Protein AF-A0A6G3SPP5-F1 (afdb_monomer)

Sequence (90 aa):
EVSVRLQEAAIRPASVQRPGEARARAALARGAADHRILEQAAEIRSQRLHAPFLDNQVVRAARALPESLRVQPGARAAILRRVLSGAGIH

Secondary structure (DSSP, 8-state):
-HHHHHHHHHHSPPP---HHHHHHHHHHHHHHHHHHHHHHHT--TT-----GGGSHHHHHHHHHS-HHHHSSTTHHHHHHHHHHHHTT--

Structure (mmCIF, N/CA/C/O backbone):
data_AF-A0A6G3SPP5-F1
#
_entry.id   AF-A0A6G3SPP5-F1
#
loop_
_atom_site.group_PDB
_atom_site.id
_atom_site.type_symbol
_atom_site.label_atom_id
_atom_site.label_alt_id
_atom_site.label_comp_id
_atom_site.label_asym_id
_atom_site.label_entity_id
_atom_site.label_seq_id
_atom_site.pdbx_PDB_ins_code
_atom_site.Cartn_x
_atom_site.Cartn_y
_atom_site.Cartn_z
_atom_site.occupancy
_atom_site.B_iso_or_equiv
_atom_site.auth_seq_id
_atom_site.auth_comp_id
_atom_site.auth_asym_id
_atom_site.auth_atom_id
_atom_site.pdbx_PDB_model_num
ATOM 1 N N . GLU A 1 1 ? -18.045 20.479 -9.440 1.00 75.31 1 GLU A N 1
ATOM 2 C CA . GLU A 1 1 ? -18.206 19.450 -8.384 1.00 75.31 1 GLU A CA 1
ATOM 3 C C . GLU A 1 1 ? -16.908 19.170 -7.615 1.00 75.31 1 GLU A C 1
ATOM 5 O O . GLU A 1 1 ? -16.894 19.335 -6.403 1.00 75.31 1 GLU A O 1
ATOM 10 N N . VAL A 1 2 ? -15.802 18.808 -8.284 1.00 78.81 2 VAL A N 1
ATOM 11 C CA . VAL A 1 2 ? -14.515 18.495 -7.616 1.00 78.81 2 VAL A CA 1
ATOM 12 C C . VAL A 1 2 ? -13.907 19.696 -6.877 1.00 78.81 2 VAL A C 1
ATOM 14 O O . VAL A 1 2 ? -13.455 19.539 -5.748 1.00 78.81 2 VAL A O 1
ATOM 17 N N . SER A 1 3 ? -13.940 20.895 -7.466 1.00 77.31 3 SER A N 1
ATOM 18 C CA . SER A 1 3 ? -13.415 22.124 -6.847 1.00 77.31 3 SER A CA 1
ATOM 19 C C . SER A 1 3 ? -14.115 22.478 -5.531 1.00 77.31 3 SER A C 1
ATOM 21 O O . SER A 1 3 ? -13.448 22.781 -4.549 1.00 77.31 3 SER A O 1
ATOM 23 N N . VAL A 1 4 ? -15.444 22.351 -5.481 1.00 84.69 4 VAL A N 1
ATOM 24 C CA . VAL A 1 4 ? -16.250 22.580 -4.268 1.00 84.69 4 VAL A CA 1
ATOM 25 C C . VAL A 1 4 ? -15.885 21.569 -3.178 1.00 84.69 4 VAL A C 1
ATOM 27 O O . VAL A 1 4 ? -15.587 21.964 -2.055 1.00 84.69 4 VAL A O 1
ATOM 30 N N . ARG A 1 5 ? -15.781 20.277 -3.522 1.00 82.75 5 ARG A N 1
ATOM 31 C CA . ARG A 1 5 ? -15.362 19.229 -2.573 1.00 82.75 5 ARG A CA 1
ATOM 32 C C . ARG A 1 5 ? -13.937 19.428 -2.045 1.00 82.75 5 ARG A C 1
ATOM 34 O O . ARG A 1 5 ? -13.664 19.093 -0.895 1.00 82.75 5 ARG A O 1
ATOM 41 N N . LEU A 1 6 ? -13.024 19.949 -2.867 1.00 82.56 6 LEU A N 1
ATOM 42 C CA . LEU A 1 6 ? -11.657 20.273 -2.442 1.00 82.56 6 LEU A CA 1
ATOM 43 C C . LEU A 1 6 ? -11.632 21.470 -1.485 1.00 82.56 6 LEU A C 1
ATOM 45 O O . LEU A 1 6 ? -10.951 21.405 -0.464 1.00 82.56 6 LEU A O 1
ATOM 49 N N . GLN A 1 7 ? -12.408 22.516 -1.779 1.00 84.88 7 GLN A N 1
ATOM 50 C CA . GLN A 1 7 ? -12.551 23.690 -0.915 1.00 84.88 7 GLN A CA 1
ATOM 51 C C . GLN A 1 7 ? -13.119 23.298 0.460 1.00 84.88 7 GLN A C 1
ATOM 53 O O . GLN A 1 7 ? -12.568 23.667 1.492 1.00 84.88 7 G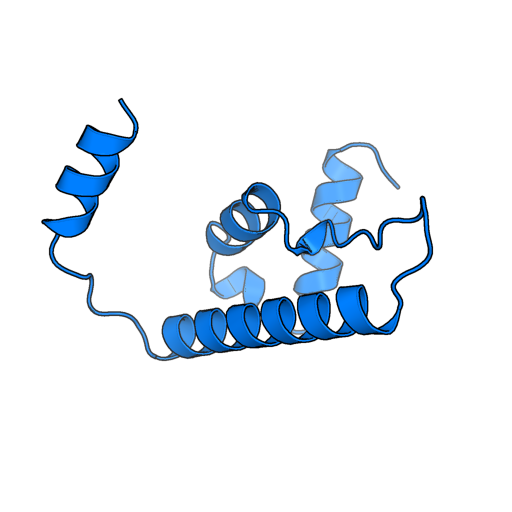LN A O 1
ATOM 58 N N . GLU A 1 8 ? -14.174 22.480 0.484 1.00 85.00 8 GLU A N 1
ATOM 59 C CA . GLU A 1 8 ? -14.785 21.967 1.717 1.00 85.00 8 GLU A CA 1
ATOM 60 C C . GLU A 1 8 ? -13.826 21.085 2.526 1.00 85.00 8 GLU A C 1
ATOM 62 O O . GLU A 1 8 ? -13.786 21.162 3.756 1.00 85.00 8 GLU A O 1
ATOM 67 N N . ALA A 1 9 ? -13.031 20.247 1.853 1.00 80.06 9 ALA A N 1
ATOM 68 C CA . ALA A 1 9 ? -12.032 19.412 2.511 1.00 80.06 9 ALA A CA 1
ATOM 69 C C . ALA A 1 9 ? -10.900 20.242 3.137 1.00 80.06 9 ALA A C 1
ATOM 71 O O . ALA A 1 9 ? -10.421 19.880 4.209 1.00 80.06 9 ALA A O 1
ATOM 72 N N . ALA A 1 10 ? -10.500 21.348 2.501 1.00 80.00 10 ALA A N 1
ATOM 73 C CA . ALA A 1 10 ? -9.452 22.237 3.001 1.00 80.00 10 ALA A CA 1
ATOM 74 C C . ALA A 1 10 ? -9.855 22.991 4.282 1.00 80.00 10 ALA A C 1
ATOM 76 O O . ALA A 1 10 ? -8.990 23.344 5.077 1.00 80.00 10 ALA A O 1
ATOM 77 N N . ILE A 1 11 ? -11.158 23.213 4.495 1.00 87.00 11 ILE A N 1
ATOM 78 C CA . ILE A 1 11 ? -11.695 23.946 5.655 1.00 87.00 11 ILE A CA 1
ATOM 79 C C . ILE A 1 11 ? -11.953 23.008 6.852 1.00 87.00 11 ILE A C 1
ATOM 81 O O . ILE A 1 11 ? -12.124 23.468 7.983 1.00 87.00 11 ILE A O 1
ATOM 85 N N . ARG A 1 12 ? -11.967 21.679 6.654 1.00 78.12 12 ARG A N 1
ATOM 86 C CA . ARG A 1 12 ? -12.203 20.739 7.760 1.00 78.12 12 ARG A CA 1
ATOM 87 C C . ARG A 1 12 ? -11.049 20.757 8.768 1.00 78.12 12 ARG A C 1
ATOM 89 O O . ARG A 1 12 ? -9.893 20.630 8.361 1.00 78.12 12 ARG A O 1
ATOM 96 N N . PRO A 1 13 ? -11.348 20.795 10.082 1.00 72.38 13 PRO A N 1
ATOM 97 C CA . PRO A 1 13 ? -10.333 20.611 11.108 1.00 72.38 13 PRO A CA 1
ATOM 98 C C . PRO A 1 13 ? -9.605 19.285 10.883 1.00 72.38 13 PRO A C 1
ATOM 100 O O . PRO A 1 13 ? -10.241 18.236 10.725 1.00 72.38 13 PRO A O 1
ATOM 103 N N . ALA A 1 14 ? -8.273 19.319 10.863 1.00 70.44 14 ALA A N 1
ATOM 104 C CA . ALA A 1 14 ? -7.486 18.102 10.754 1.00 70.44 14 ALA A CA 1
ATOM 105 C C . ALA A 1 14 ? -7.725 17.247 12.006 1.00 70.44 14 ALA A C 1
ATOM 107 O O . ALA A 1 14 ? -7.454 17.677 13.127 1.00 70.44 14 ALA A O 1
ATOM 108 N N . SER A 1 15 ? -8.244 16.030 11.827 1.00 70.19 15 SER A N 1
ATOM 109 C CA . SER A 1 15 ? -8.377 15.081 12.931 1.00 70.19 15 SER A CA 1
ATOM 110 C C . SER A 1 15 ? -7.001 14.820 13.540 1.00 70.19 15 SER A C 1
ATOM 112 O O . SER A 1 15 ? -6.060 14.542 12.789 1.00 70.19 15 SER A O 1
ATOM 114 N N . VAL A 1 16 ? -6.888 14.854 14.872 1.00 77.94 16 VAL A N 1
ATOM 115 C CA . VAL A 1 16 ? -5.653 14.477 15.574 1.00 77.94 16 VAL A CA 1
ATOM 116 C C . VAL A 1 16 ? -5.276 13.065 15.148 1.00 77.94 16 VAL A C 1
ATOM 118 O O . VAL A 1 16 ? -5.962 12.090 15.453 1.00 77.94 16 VAL A O 1
ATOM 121 N N . GLN A 1 17 ? -4.202 12.970 14.376 1.00 78.00 17 GLN A N 1
ATOM 122 C CA . GLN A 1 17 ? -3.800 11.714 13.786 1.00 78.00 17 GLN A CA 1
ATOM 123 C C . GLN A 1 17 ? -3.028 10.879 14.799 1.00 78.00 17 GLN A C 1
ATOM 125 O O . GLN A 1 17 ? -2.075 11.349 15.421 1.00 78.00 17 GLN A O 1
ATOM 130 N N . ARG A 1 18 ? -3.383 9.598 14.911 1.00 84.94 18 ARG A N 1
ATOM 131 C CA . ARG A 1 18 ? -2.644 8.669 15.767 1.00 84.94 18 ARG A CA 1
ATOM 132 C C . ARG A 1 18 ? -1.232 8.446 15.203 1.00 84.94 18 ARG A C 1
ATOM 134 O O . ARG A 1 18 ? -1.087 8.267 13.989 1.00 84.94 18 ARG A O 1
ATOM 141 N N . PRO A 1 19 ? -0.181 8.346 16.038 1.00 87.69 19 PRO A N 1
ATOM 142 C CA . PRO A 1 19 ? 1.184 8.109 15.559 1.00 87.69 19 PRO A CA 1
ATOM 143 C C . PRO A 1 19 ? 1.331 6.875 14.651 1.00 87.69 19 PRO A C 1
ATOM 145 O O . PRO A 1 19 ? 2.129 6.881 13.714 1.00 87.69 19 PRO A O 1
ATOM 148 N N . GLY A 1 20 ? 0.550 5.816 14.899 1.00 86.31 20 GLY A N 1
ATOM 149 C CA . GLY A 1 20 ? 0.517 4.615 14.054 1.00 86.31 20 GLY A CA 1
ATOM 150 C C . GLY A 1 20 ? -0.005 4.890 12.642 1.00 86.31 20 GLY A C 1
ATOM 151 O O . GLY A 1 20 ? 0.599 4.459 11.660 1.00 86.31 20 GLY A O 1
ATOM 152 N N . GLU A 1 21 ? -1.064 5.688 12.519 1.00 86.56 21 GLU A N 1
ATOM 153 C CA . GLU A 1 21 ? -1.596 6.110 11.223 1.00 86.56 21 GLU A CA 1
ATOM 154 C C . GLU A 1 21 ? -0.600 7.002 10.475 1.00 86.56 21 GLU A C 1
ATOM 156 O O . GLU A 1 21 ? -0.492 6.912 9.251 1.00 86.56 21 GLU A O 1
ATOM 161 N N . ALA A 1 22 ? 0.129 7.867 11.190 1.00 88.56 22 ALA A N 1
ATOM 162 C CA . ALA A 1 22 ? 1.136 8.746 10.590 1.00 88.56 22 ALA A CA 1
ATOM 163 C C . ALA A 1 22 ? 2.278 7.925 9.989 1.00 88.56 22 ALA A C 1
ATOM 165 O O . ALA A 1 22 ? 2.634 8.112 8.823 1.00 88.56 22 ALA A O 1
ATOM 166 N N . ARG A 1 23 ? 2.773 6.939 10.745 1.00 89.81 23 ARG A N 1
ATOM 167 C CA . ARG A 1 23 ? 3.778 5.979 10.275 1.00 89.81 23 ARG A CA 1
ATOM 168 C C . ARG A 1 23 ? 3.283 5.162 9.084 1.00 89.81 23 ARG A C 1
ATOM 170 O O . ARG A 1 23 ? 4.015 5.037 8.105 1.00 89.81 23 ARG A O 1
ATOM 177 N N . ALA A 1 24 ? 2.046 4.664 9.128 1.00 89.06 24 ALA A N 1
ATOM 178 C CA . ALA A 1 24 ? 1.454 3.914 8.021 1.00 89.06 24 ALA A CA 1
ATOM 179 C C . ALA A 1 24 ? 1.349 4.762 6.742 1.00 89.06 24 ALA A C 1
ATOM 181 O O . ALA A 1 24 ? 1.715 4.298 5.662 1.00 89.06 24 ALA A O 1
ATOM 182 N N . ARG A 1 25 ? 0.920 6.028 6.855 1.00 90.25 25 ARG A N 1
ATOM 183 C CA . ARG A 1 25 ? 0.871 6.947 5.709 1.00 90.25 25 ARG A CA 1
ATOM 184 C C . ARG A 1 25 ? 2.264 7.232 5.154 1.00 90.25 25 ARG A C 1
ATOM 186 O O . ARG A 1 25 ? 2.440 7.203 3.942 1.00 90.25 25 ARG A O 1
ATOM 193 N N . ALA A 1 26 ? 3.243 7.485 6.021 1.00 93.56 26 ALA A N 1
ATOM 194 C CA . ALA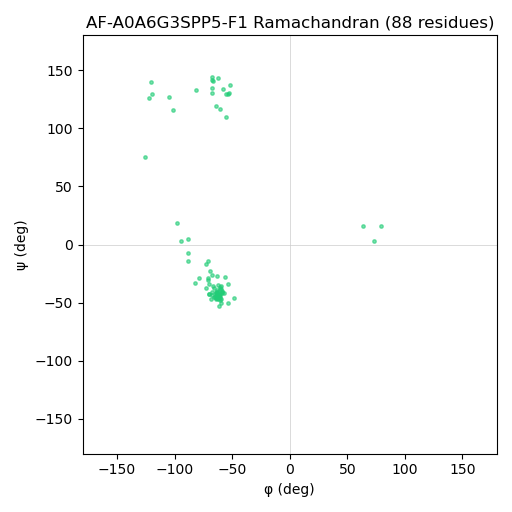 A 1 26 ? 4.616 7.738 5.598 1.00 93.56 26 ALA A CA 1
ATOM 195 C C . ALA A 1 26 ? 5.222 6.522 4.877 1.00 93.56 26 ALA A C 1
ATOM 197 O O . ALA A 1 26 ? 5.884 6.684 3.858 1.00 93.56 26 ALA A O 1
ATOM 198 N N . ALA A 1 27 ? 4.958 5.304 5.362 1.00 93.25 27 ALA A N 1
ATOM 199 C CA . ALA A 1 27 ? 5.394 4.074 4.705 1.00 93.25 27 ALA A CA 1
ATOM 200 C C . ALA A 1 27 ? 4.767 3.902 3.312 1.00 93.25 27 ALA A C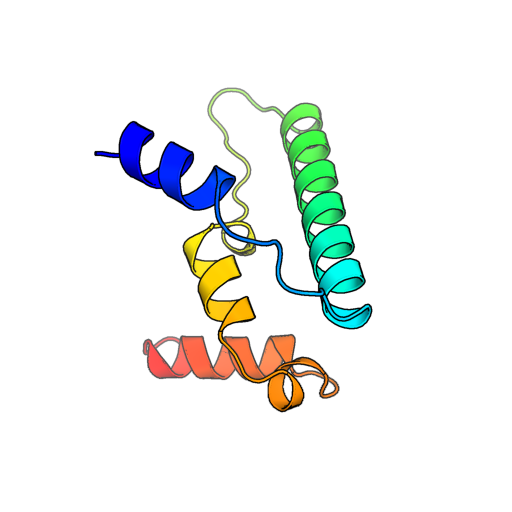 1
ATOM 202 O O . ALA A 1 27 ? 5.484 3.607 2.359 1.00 93.25 27 ALA A O 1
ATOM 203 N N . LEU A 1 28 ? 3.459 4.152 3.173 1.00 93.75 28 LEU A N 1
ATOM 204 C CA . LEU A 1 28 ? 2.781 4.128 1.874 1.00 93.75 28 LEU A CA 1
ATOM 205 C C . LEU A 1 28 ? 3.351 5.182 0.914 1.00 93.75 28 LEU A C 1
ATOM 207 O O . LEU A 1 28 ? 3.590 4.885 -0.252 1.00 93.75 28 LEU A O 1
ATOM 211 N N . ALA A 1 29 ? 3.583 6.403 1.403 1.00 95.06 29 ALA A N 1
ATOM 212 C CA . ALA A 1 29 ? 4.135 7.487 0.597 1.00 95.06 29 ALA A CA 1
ATOM 213 C C . ALA A 1 29 ? 5.544 7.157 0.084 1.00 95.06 29 ALA A C 1
ATOM 215 O O . ALA A 1 29 ? 5.818 7.389 -1.092 1.00 95.06 29 ALA A O 1
ATOM 216 N N . ARG A 1 30 ? 6.399 6.571 0.937 1.00 96.19 30 ARG A N 1
ATOM 217 C CA . ARG A 1 30 ? 7.726 6.082 0.537 1.00 96.19 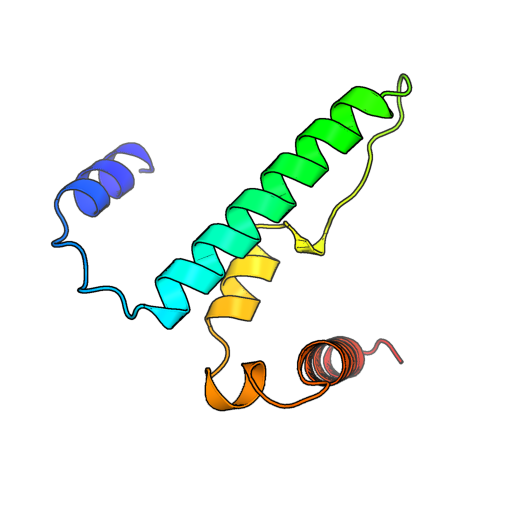30 ARG A CA 1
ATOM 218 C C . ARG A 1 30 ? 7.624 4.992 -0.524 1.00 96.19 30 ARG A C 1
ATOM 220 O O . ARG A 1 30 ? 8.156 5.181 -1.603 1.00 96.19 30 ARG A O 1
ATOM 227 N N . GLY A 1 31 ? 6.835 3.941 -0.289 1.00 94.94 31 GLY A N 1
ATOM 228 C CA . GLY A 1 31 ? 6.677 2.861 -1.272 1.00 94.94 31 GLY A CA 1
ATOM 229 C C . GLY A 1 31 ? 6.126 3.337 -2.624 1.00 94.94 31 GLY A C 1
ATOM 230 O O . GLY A 1 31 ? 6.551 2.858 -3.670 1.00 94.94 31 GLY A O 1
ATOM 231 N N . ALA A 1 32 ? 5.220 4.320 -2.627 1.00 95.06 32 ALA A N 1
ATOM 232 C CA . ALA A 1 32 ? 4.732 4.931 -3.861 1.00 95.06 32 ALA A CA 1
ATOM 233 C C . ALA A 1 32 ? 5.790 5.801 -4.561 1.00 95.06 32 ALA A C 1
ATOM 235 O O . ALA A 1 32 ? 5.800 5.872 -5.787 1.00 95.06 32 ALA A O 1
ATOM 236 N N . ALA A 1 33 ? 6.660 6.478 -3.807 1.00 96.06 33 ALA A N 1
ATOM 237 C CA . ALA A 1 33 ? 7.786 7.219 -4.369 1.00 96.06 33 ALA A CA 1
ATOM 238 C C . ALA A 1 33 ? 8.824 6.269 -4.977 1.00 96.06 33 ALA A C 1
ATOM 240 O O . ALA A 1 33 ? 9.195 6.454 -6.133 1.00 96.06 33 ALA A O 1
ATOM 241 N N . ASP A 1 34 ? 9.197 5.215 -4.251 1.00 95.38 34 ASP A N 1
ATOM 242 C CA . ASP A 1 34 ? 10.130 4.188 -4.718 1.00 95.38 34 ASP A CA 1
ATOM 243 C C . ASP A 1 34 ? 9.612 3.517 -5.998 1.00 95.38 34 ASP A C 1
ATOM 245 O O . ASP A 1 34 ? 10.365 3.312 -6.947 1.00 95.38 34 ASP A O 1
ATOM 249 N N . HIS A 1 35 ? 8.304 3.243 -6.074 1.00 93.75 35 HIS A N 1
ATOM 250 C CA . HIS A 1 35 ? 7.691 2.699 -7.284 1.00 93.75 35 HIS A CA 1
ATOM 251 C C . HIS A 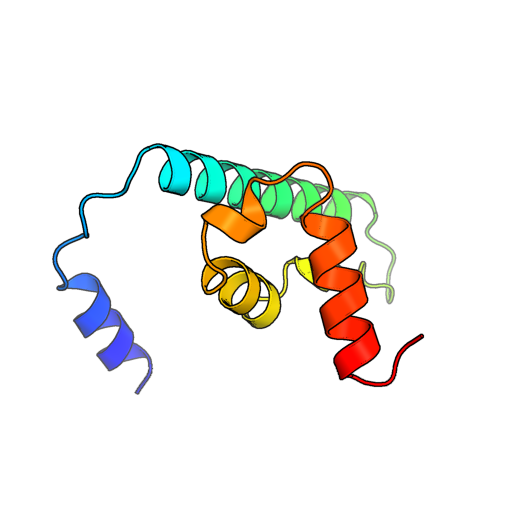1 35 ? 7.777 3.653 -8.481 1.00 93.75 35 HIS A C 1
ATOM 253 O O . HIS A 1 35 ? 8.068 3.200 -9.581 1.00 93.75 35 HIS A O 1
ATOM 259 N N . ARG A 1 36 ? 7.563 4.962 -8.285 1.00 92.94 36 ARG A N 1
ATOM 260 C CA . ARG A 1 36 ? 7.715 5.951 -9.368 1.00 92.94 36 ARG A CA 1
ATOM 261 C C . ARG A 1 36 ? 9.156 6.034 -9.860 1.00 92.94 36 ARG A C 1
ATOM 263 O O . ARG A 1 36 ? 9.376 6.103 -11.061 1.00 92.94 36 ARG A O 1
ATOM 270 N N . ILE A 1 37 ? 10.124 5.987 -8.944 1.00 94.75 37 ILE A N 1
ATOM 271 C CA . ILE A 1 37 ? 11.550 5.946 -9.296 1.00 94.75 37 ILE A CA 1
ATOM 272 C C . ILE A 1 37 ? 11.847 4.687 -10.118 1.00 94.75 37 ILE A C 1
ATOM 274 O O . ILE A 1 37 ? 12.511 4.768 -11.146 1.00 94.75 37 ILE A O 1
ATOM 278 N N . LEU A 1 38 ? 11.320 3.532 -9.701 1.00 93.38 38 LEU A N 1
ATOM 279 C CA . LEU A 1 38 ? 11.465 2.280 -10.441 1.00 93.38 38 LEU A CA 1
ATOM 280 C C . LEU A 1 38 ? 10.817 2.348 -11.828 1.00 93.38 38 LEU A C 1
ATOM 282 O O . LEU A 1 38 ? 11.425 1.903 -12.792 1.00 93.38 38 LEU A O 1
ATOM 286 N N . GLU A 1 39 ? 9.606 2.897 -11.937 1.00 92.75 39 GLU A N 1
ATOM 287 C CA . GLU A 1 39 ? 8.897 3.071 -13.212 1.00 92.75 39 GLU A CA 1
ATOM 288 C C . GLU A 1 39 ? 9.714 3.928 -14.188 1.00 92.75 39 GLU A C 1
ATOM 290 O O . GLU A 1 39 ? 9.835 3.566 -15.353 1.00 92.75 39 GLU A O 1
ATOM 295 N N . GLN A 1 40 ? 10.340 5.004 -13.700 1.00 90.94 40 GLN A N 1
ATOM 296 C CA . GLN A 1 40 ? 11.241 5.848 -14.492 1.00 90.94 40 GLN A CA 1
ATOM 297 C C . GLN A 1 40 ? 12.535 5.119 -14.881 1.00 90.94 40 GLN A C 1
ATOM 299 O O . GLN A 1 40 ? 12.983 5.208 -16.019 1.00 90.94 40 GLN A O 1
ATOM 304 N N . ALA A 1 41 ? 13.150 4.390 -13.948 1.00 92.69 41 ALA A N 1
ATOM 305 C CA . ALA A 1 41 ? 14.409 3.687 -14.197 1.00 92.69 41 ALA A CA 1
ATOM 306 C C . ALA A 1 41 ? 14.248 2.476 -15.133 1.00 92.69 41 ALA A C 1
ATOM 308 O O . ALA A 1 41 ? 15.175 2.131 -15.862 1.00 92.69 41 ALA A O 1
ATOM 309 N N . ALA A 1 42 ? 13.085 1.825 -15.101 1.00 91.81 42 ALA A N 1
ATOM 310 C CA . ALA A 1 42 ? 12.748 0.663 -15.916 1.00 91.81 42 ALA A CA 1
ATOM 311 C C . ALA A 1 42 ? 11.924 1.032 -17.163 1.00 91.81 42 ALA A C 1
ATOM 313 O O . ALA A 1 42 ? 11.258 0.163 -17.730 1.00 91.81 42 ALA A O 1
ATOM 314 N N . GLU A 1 43 ? 11.926 2.305 -17.571 1.00 89.19 43 GLU A N 1
ATOM 315 C CA . GLU A 1 43 ? 11.111 2.776 -18.685 1.00 89.19 43 GLU A CA 1
ATOM 316 C C . GLU A 1 43 ? 11.484 2.047 -19.985 1.00 89.19 43 GLU A C 1
ATOM 318 O O . GLU A 1 43 ? 12.591 2.161 -20.515 1.00 89.19 43 GLU A O 1
ATOM 323 N N . ILE A 1 44 ? 10.520 1.302 -20.522 1.00 89.75 44 ILE A N 1
ATOM 324 C CA . ILE A 1 44 ? 10.604 0.665 -21.833 1.00 89.75 44 ILE A CA 1
ATOM 325 C C . ILE A 1 44 ? 9.463 1.221 -22.676 1.00 89.75 44 ILE A C 1
ATOM 327 O O . ILE A 1 44 ? 8.302 1.207 -22.264 1.00 89.75 44 ILE A O 1
ATOM 331 N N . ARG A 1 45 ? 9.780 1.685 -23.891 1.00 87.75 45 ARG A N 1
ATOM 332 C CA . ARG A 1 45 ? 8.766 2.213 -24.814 1.00 87.75 45 ARG A CA 1
ATOM 333 C C . ARG A 1 45 ? 7.631 1.206 -25.003 1.00 87.75 45 ARG A C 1
ATOM 335 O O . ARG A 1 45 ? 7.868 0.040 -25.313 1.00 87.75 45 ARG A O 1
ATOM 342 N N . SER A 1 46 ? 6.401 1.693 -24.863 1.00 85.94 46 SER A N 1
ATOM 343 C CA . SER A 1 46 ? 5.164 0.909 -24.992 1.00 85.94 46 SER A CA 1
ATOM 344 C C . SER A 1 46 ? 4.977 -0.205 -23.953 1.00 85.94 46 SER A C 1
ATOM 346 O O . SER A 1 46 ? 4.115 -1.061 -24.137 1.00 85.94 46 SER A O 1
ATOM 348 N N . GLN A 1 47 ? 5.732 -0.199 -22.852 1.00 88.81 47 GLN A N 1
ATOM 349 C CA . GLN A 1 47 ? 5.475 -1.053 -21.695 1.00 88.81 47 GLN A CA 1
ATOM 350 C C . GLN A 1 47 ? 5.242 -0.186 -20.465 1.00 88.81 47 GLN A C 1
ATOM 352 O O . GLN A 1 47 ? 5.913 0.821 -20.257 1.00 88.81 47 GLN A O 1
ATOM 357 N N . ARG A 1 48 ? 4.274 -0.583 -19.639 1.00 87.50 48 ARG A N 1
ATOM 358 C CA . ARG A 1 48 ? 3.963 0.116 -18.397 1.00 87.50 48 ARG A CA 1
ATOM 359 C C . ARG A 1 48 ? 4.086 -0.840 -17.230 1.00 87.50 48 ARG A C 1
ATOM 361 O O . ARG A 1 48 ? 3.443 -1.889 -17.212 1.00 87.50 48 ARG A O 1
ATOM 368 N N . LEU A 1 49 ? 4.878 -0.446 -16.242 1.00 91.06 49 LEU A N 1
ATOM 369 C CA . LEU A 1 49 ? 4.958 -1.175 -14.990 1.00 91.06 49 LEU A CA 1
ATOM 370 C C . LEU A 1 49 ? 3.624 -1.039 -14.244 1.00 91.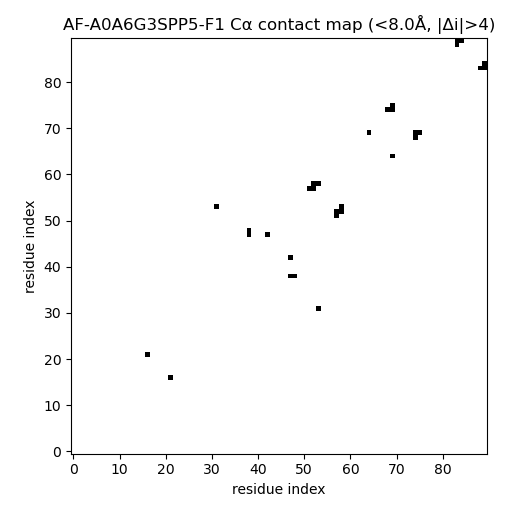06 49 LEU A C 1
ATOM 372 O O . LEU A 1 49 ? 3.081 0.054 -14.096 1.00 91.06 49 LEU A O 1
ATOM 376 N N . HIS A 1 50 ? 3.067 -2.161 -13.794 1.00 90.56 50 HIS A N 1
ATOM 377 C CA . HIS A 1 50 ? 1.770 -2.180 -13.126 1.00 90.56 50 HIS A CA 1
ATOM 378 C C . HIS A 1 50 ? 1.928 -2.380 -11.614 1.00 90.56 50 HIS A C 1
ATOM 380 O O . HIS A 1 50 ? 2.541 -3.350 -11.171 1.00 90.56 50 HIS A O 1
ATOM 386 N N . ALA A 1 51 ? 1.328 -1.491 -10.814 1.00 91.88 51 ALA A N 1
ATOM 387 C CA . ALA A 1 51 ? 1.269 -1.603 -9.353 1.00 91.88 51 ALA A CA 1
ATOM 388 C C . ALA A 1 51 ? -0.176 -1.521 -8.830 1.00 91.88 51 ALA A C 1
ATOM 390 O O . ALA A 1 51 ? -0.573 -0.512 -8.244 1.00 91.88 51 ALA A O 1
ATOM 391 N N . PRO A 1 52 ? -0.971 -2.595 -8.979 1.00 90.69 52 PRO A N 1
ATOM 392 C CA . PRO A 1 52 ? -2.383 -2.584 -8.593 1.00 90.69 52 PRO A CA 1
ATOM 393 C C . PRO A 1 52 ? -2.589 -2.361 -7.088 1.00 90.69 52 PRO A C 1
ATOM 395 O O . PRO A 1 52 ? -3.587 -1.785 -6.673 1.00 90.69 52 PRO A O 1
ATOM 398 N N . PHE A 1 53 ? -1.619 -2.737 -6.249 1.00 89.81 53 PHE A N 1
ATOM 399 C CA . PHE A 1 53 ? -1.686 -2.500 -4.801 1.00 89.81 53 PHE A CA 1
ATOM 400 C C . PHE A 1 53 ? -1.523 -1.028 -4.393 1.00 89.81 53 PHE A C 1
ATOM 402 O O . PHE A 1 53 ? -1.817 -0.689 -3.247 1.00 89.81 53 PHE A O 1
ATOM 409 N N . LEU A 1 54 ? -1.054 -0.168 -5.302 1.00 92.31 54 LEU A N 1
ATOM 410 C CA . LEU A 1 54 ? -0.979 1.280 -5.100 1.00 92.31 54 LEU A CA 1
ATOM 411 C C . LEU A 1 54 ? -2.205 2.014 -5.661 1.00 92.31 54 LEU A C 1
ATOM 413 O O . LEU A 1 54 ? -2.264 3.241 -5.582 1.00 92.31 54 LEU A O 1
ATOM 417 N N . ASP A 1 55 ? -3.191 1.285 -6.192 1.00 92.56 55 ASP A N 1
ATOM 418 C CA . ASP A 1 55 ? -4.445 1.881 -6.632 1.00 92.56 55 ASP A CA 1
ATOM 419 C C . ASP A 1 55 ? -5.205 2.524 -5.459 1.00 92.56 55 ASP A C 1
ATOM 421 O O . ASP A 1 55 ? -5.241 2.018 -4.331 1.00 92.56 55 ASP A O 1
ATOM 425 N N . ASN A 1 56 ? -5.855 3.653 -5.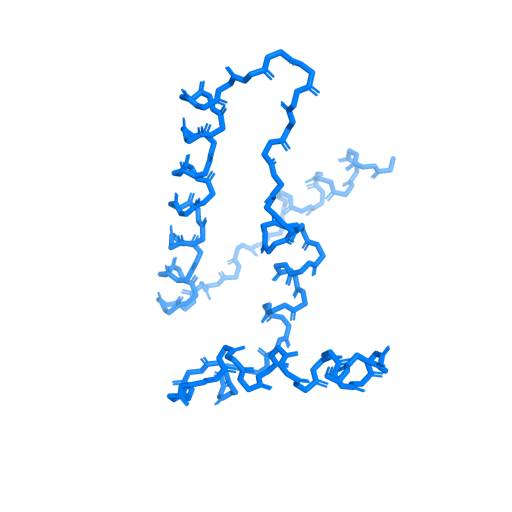739 1.00 92.81 56 ASN A N 1
ATOM 426 C CA . ASN A 1 56 ? -6.573 4.423 -4.733 1.00 92.81 56 ASN A CA 1
ATOM 427 C C . ASN A 1 56 ? -7.703 3.625 -4.070 1.00 92.81 56 ASN A C 1
ATOM 429 O O . ASN A 1 56 ? -7.926 3.795 -2.869 1.00 92.81 56 ASN A O 1
ATOM 433 N N . GLN A 1 57 ? -8.417 2.774 -4.810 1.00 93.75 57 GLN A N 1
ATOM 434 C CA . GLN A 1 57 ? -9.492 1.950 -4.257 1.00 93.75 57 GLN A CA 1
ATOM 435 C C . GLN A 1 57 ? -8.927 0.859 -3.356 1.00 93.75 57 GLN A C 1
ATOM 437 O O . GLN A 1 57 ? -9.419 0.678 -2.243 1.00 93.75 57 GLN A O 1
ATOM 442 N N . VAL A 1 58 ? -7.841 0.205 -3.774 1.00 92.94 58 VAL A N 1
ATOM 443 C CA . VAL A 1 58 ? -7.167 -0.820 -2.962 1.00 92.94 58 VAL A CA 1
ATOM 444 C C . VAL A 1 58 ? -6.630 -0.218 -1.662 1.00 92.94 58 VAL A C 1
ATOM 446 O O . VAL A 1 58 ? -6.872 -0.755 -0.580 1.00 92.94 58 VAL A O 1
ATOM 449 N N . VAL A 1 59 ? -5.976 0.944 -1.732 1.00 93.06 59 VAL A N 1
ATOM 450 C CA . VAL A 1 59 ? -5.472 1.660 -0.551 1.00 93.06 59 VAL A CA 1
ATOM 451 C C . VAL A 1 59 ? -6.612 2.086 0.378 1.00 93.06 59 VAL A C 1
ATOM 453 O O . VAL A 1 59 ? -6.499 1.952 1.599 1.00 93.06 59 VAL A O 1
ATOM 456 N N . ARG A 1 60 ? -7.722 2.603 -0.164 1.00 93.12 60 ARG A N 1
ATOM 457 C CA . ARG A 1 60 ? -8.893 3.007 0.633 1.00 93.12 60 ARG A CA 1
ATOM 458 C C . ARG A 1 60 ? -9.554 1.809 1.306 1.00 93.12 60 ARG A C 1
ATOM 460 O O . ARG A 1 60 ? -9.813 1.880 2.505 1.00 93.12 60 ARG A O 1
ATOM 467 N N . ALA A 1 61 ? -9.752 0.714 0.576 1.00 92.44 61 ALA A N 1
ATOM 468 C CA . ALA A 1 61 ? -10.297 -0.526 1.114 1.00 92.44 61 ALA A CA 1
ATOM 469 C C . ALA A 1 61 ? -9.408 -1.076 2.236 1.00 92.44 61 ALA A C 1
ATOM 471 O O . ALA A 1 61 ? -9.897 -1.359 3.327 1.00 92.44 61 ALA A O 1
ATOM 472 N N . ALA A 1 62 ? -8.088 -1.122 2.027 1.00 90.31 62 ALA A N 1
ATOM 473 C CA . ALA A 1 62 ? -7.144 -1.560 3.049 1.00 90.31 62 ALA A CA 1
ATOM 474 C C . ALA A 1 62 ? -7.196 -0.681 4.310 1.00 90.31 62 ALA A C 1
ATOM 476 O O . ALA A 1 62 ? -7.113 -1.195 5.423 1.00 90.31 62 ALA A O 1
ATOM 477 N N . ARG A 1 63 ? -7.370 0.639 4.166 1.00 89.69 63 ARG A N 1
ATOM 478 C CA . ARG A 1 63 ? -7.502 1.569 5.303 1.00 89.69 63 ARG A CA 1
ATOM 479 C C . ARG A 1 63 ? -8.826 1.438 6.052 1.00 89.69 63 ARG A C 1
ATOM 481 O O . ARG A 1 63 ? -8.849 1.734 7.242 1.00 89.69 63 ARG A O 1
ATOM 488 N N . ALA A 1 64 ? -9.895 1.020 5.377 1.00 92.00 64 ALA A N 1
ATOM 489 C CA . ALA A 1 64 ? -11.205 0.807 5.991 1.00 92.00 64 ALA A CA 1
ATOM 490 C C . ALA A 1 64 ? -11.252 -0.454 6.874 1.00 92.00 64 ALA A C 1
ATOM 492 O O . ALA A 1 64 ? -12.145 -0.587 7.707 1.00 92.00 64 ALA A O 1
ATOM 493 N N . LEU A 1 65 ? -10.286 -1.369 6.722 1.00 90.81 65 LEU A N 1
ATOM 494 C CA . LEU A 1 65 ? -10.196 -2.562 7.559 1.00 90.81 65 LEU A CA 1
ATOM 495 C C . LEU A 1 65 ? -9.850 -2.209 9.017 1.00 90.81 65 LEU A C 1
ATOM 497 O O . LEU A 1 65 ? -8.965 -1.368 9.251 1.00 90.81 65 LEU A O 1
ATOM 501 N N . PRO A 1 66 ? -10.455 -2.911 9.999 1.00 90.38 66 PRO A N 1
ATOM 502 C CA . PRO A 1 66 ? -10.122 -2.750 11.409 1.00 90.38 66 PRO A CA 1
ATOM 503 C C . PRO A 1 66 ? -8.621 -2.887 11.662 1.00 90.38 66 PRO A C 1
ATOM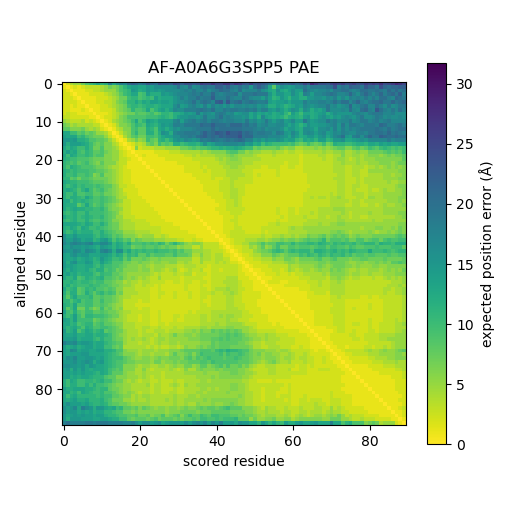 505 O O . PRO A 1 66 ? -7.961 -3.783 11.132 1.00 90.38 66 PRO A O 1
ATOM 508 N N . GLU A 1 67 ? -8.068 -2.009 12.499 1.00 86.00 67 GLU A N 1
ATOM 509 C CA . GLU A 1 67 ? -6.639 -2.033 12.827 1.00 86.00 67 GLU A CA 1
ATOM 510 C C . GLU A 1 67 ? -6.213 -3.366 13.446 1.00 86.00 67 GLU A C 1
ATOM 512 O O . GLU A 1 67 ? -5.187 -3.916 13.050 1.00 86.00 67 GLU A O 1
ATOM 517 N N . SER A 1 68 ? -7.052 -3.931 14.319 1.00 89.31 68 SER A N 1
ATOM 518 C CA . SER A 1 68 ? -6.845 -5.238 14.951 1.00 89.31 68 SER A CA 1
ATOM 519 C C . SER A 1 68 ? -6.657 -6.379 13.952 1.00 89.31 68 SER A C 1
ATOM 521 O O . SER A 1 68 ? -5.978 -7.350 14.269 1.00 89.31 68 SER A O 1
ATOM 523 N N . LEU A 1 69 ? -7.219 -6.267 12.745 1.00 89.44 69 LEU A N 1
ATOM 524 C CA . LEU A 1 69 ? -7.043 -7.247 11.677 1.00 89.44 69 LEU A CA 1
ATOM 525 C C . LEU A 1 69 ? -5.732 -7.020 10.912 1.00 89.44 69 LEU A C 1
ATOM 527 O O . LEU A 1 69 ? -5.115 -7.975 10.456 1.00 89.44 69 LEU A O 1
ATOM 531 N N . ARG A 1 70 ? -5.286 -5.765 10.771 1.00 87.62 70 ARG A N 1
ATOM 532 C CA . ARG A 1 70 ? -4.102 -5.394 9.975 1.00 87.62 70 ARG A CA 1
ATOM 533 C C . ARG A 1 70 ? -2.773 -5.661 10.676 1.00 87.62 70 ARG A C 1
ATOM 535 O O . ARG A 1 70 ? -1.776 -5.869 9.992 1.00 87.62 70 ARG A O 1
ATOM 542 N N . VAL A 1 71 ? -2.746 -5.610 12.007 1.00 87.44 71 VAL A N 1
ATOM 543 C CA . VAL A 1 71 ? -1.509 -5.725 12.805 1.00 87.44 71 VAL A CA 1
ATOM 544 C C . VAL A 1 71 ? -1.129 -7.164 13.161 1.00 87.44 71 VAL A C 1
ATOM 546 O O . VAL A 1 71 ? -0.046 -7.390 13.692 1.00 87.44 71 VAL A O 1
ATOM 549 N N . GLN A 1 72 ? -1.992 -8.142 12.871 1.00 88.94 72 GLN A N 1
ATOM 550 C CA . GLN A 1 72 ? -1.698 -9.546 13.156 1.00 88.94 72 GLN A CA 1
ATOM 551 C C . GLN A 1 72 ? -0.543 -10.059 12.277 1.00 88.94 72 GLN A C 1
ATOM 553 O O . GLN A 1 72 ? -0.452 -9.696 11.097 1.00 88.94 72 GLN A O 1
ATOM 558 N N . PRO A 1 73 ? 0.325 -10.943 12.799 1.00 91.62 73 PRO A N 1
ATOM 559 C CA . PRO A 1 73 ? 1.319 -11.628 11.980 1.00 91.62 73 PRO A CA 1
ATOM 560 C C . PRO A 1 73 ? 0.657 -12.327 10.785 1.00 91.62 73 PRO A C 1
ATOM 562 O O . PRO A 1 73 ? -0.340 -13.027 10.929 1.00 91.62 73 PRO A O 1
ATOM 565 N N . GLY A 1 74 ? 1.178 -12.105 9.576 1.00 92.75 74 GLY A N 1
ATOM 566 C CA . GLY A 1 74 ? 0.620 -12.697 8.353 1.00 92.75 74 GLY A CA 1
ATOM 567 C C . GLY A 1 74 ? -0.704 -12.089 7.862 1.00 92.75 74 GLY A C 1
ATOM 568 O O . GLY A 1 74 ? -1.214 -12.531 6.827 1.00 92.75 74 GLY A O 1
ATOM 569 N N . ALA A 1 75 ? -1.227 -11.047 8.524 1.00 90.62 75 ALA A N 1
ATOM 570 C CA . ALA A 1 75 ? -2.497 -10.398 8.188 1.00 90.62 75 ALA A CA 1
ATOM 571 C C . ALA A 1 75 ? -2.628 -10.064 6.700 1.00 90.62 75 ALA A C 1
ATOM 573 O O . ALA A 1 75 ? -3.640 -10.380 6.083 1.00 90.62 75 ALA A O 1
ATOM 574 N N . ARG A 1 76 ? -1.588 -9.476 6.093 1.00 88.75 76 ARG A N 1
ATOM 575 C CA . ARG A 1 76 ? -1.607 -9.063 4.680 1.00 88.75 76 ARG A CA 1
ATOM 576 C C . ARG A 1 76 ? -1.993 -10.212 3.744 1.00 88.75 76 ARG A C 1
ATOM 578 O O . ARG A 1 76 ? -2.875 -10.045 2.907 1.00 88.75 76 ARG A O 1
ATOM 585 N N . ALA A 1 77 ? -1.336 -11.362 3.882 1.00 91.81 77 ALA A N 1
ATOM 586 C CA . ALA A 1 77 ? -1.576 -12.507 3.012 1.00 91.81 77 ALA A CA 1
ATOM 587 C C . ALA A 1 77 ? -2.923 -13.178 3.319 1.00 91.81 77 ALA A C 1
ATOM 589 O O . ALA A 1 77 ? -3.626 -13.585 2.399 1.00 91.81 77 ALA A O 1
ATOM 590 N N . ALA A 1 78 ? -3.307 -13.255 4.598 1.00 93.88 78 ALA A N 1
ATOM 591 C CA . ALA A 1 78 ? -4.593 -13.812 5.009 1.00 93.88 78 ALA A CA 1
ATOM 592 C C . ALA A 1 78 ? -5.780 -12.976 4.500 1.00 93.88 78 ALA A C 1
ATOM 594 O O . ALA A 1 78 ? -6.721 -13.530 3.935 1.00 93.88 78 ALA A O 1
ATOM 595 N N . ILE A 1 79 ? -5.708 -11.648 4.636 1.00 93.56 79 ILE A N 1
ATOM 596 C CA . ILE A 1 79 ? -6.710 -10.709 4.119 1.00 93.56 79 ILE A CA 1
ATOM 597 C C . ILE A 1 79 ? -6.820 -10.857 2.603 1.00 93.56 79 ILE A C 1
ATOM 599 O O . ILE A 1 79 ? -7.923 -11.037 2.097 1.00 93.56 79 ILE A O 1
ATOM 603 N N . LEU A 1 80 ? -5.691 -10.825 1.885 1.00 92.19 80 LEU A N 1
ATOM 604 C CA . LEU A 1 80 ? -5.698 -10.931 0.428 1.00 92.19 80 LEU A CA 1
ATOM 605 C C . LEU A 1 80 ? -6.311 -12.256 -0.036 1.00 92.19 80 LEU A C 1
ATOM 607 O O . LEU A 1 80 ? -7.210 -12.234 -0.868 1.00 92.19 80 LEU A O 1
ATOM 611 N N . ARG A 1 81 ? -5.901 -13.391 0.546 1.00 94.38 81 ARG A N 1
ATOM 612 C CA . ARG A 1 81 ? -6.495 -14.702 0.233 1.00 94.38 81 ARG A CA 1
ATOM 613 C C . ARG A 1 81 ? -7.999 -14.722 0.472 1.00 94.38 81 ARG A C 1
ATOM 615 O O . ARG A 1 81 ? -8.736 -15.249 -0.349 1.00 94.38 81 ARG A O 1
ATOM 622 N N . ARG A 1 82 ? -8.467 -14.128 1.572 1.00 94.69 82 ARG A N 1
ATOM 623 C CA . ARG A 1 82 ? -9.898 -14.080 1.887 1.00 94.69 82 ARG A CA 1
ATOM 624 C C . ARG A 1 82 ? -10.681 -13.214 0.900 1.00 94.69 82 ARG A C 1
ATOM 626 O O . ARG A 1 82 ? -11.770 -13.605 0.499 1.00 94.69 82 ARG A O 1
ATOM 633 N N . VAL A 1 83 ? -10.127 -12.069 0.498 1.00 93.12 83 VAL A N 1
ATOM 634 C CA . VAL A 1 83 ? -10.732 -11.191 -0.518 1.00 93.12 83 VAL A CA 1
ATOM 635 C C . VAL A 1 83 ? -10.795 -11.899 -1.869 1.00 93.12 83 VAL A C 1
ATOM 637 O O . VAL A 1 83 ? -11.852 -11.912 -2.488 1.00 93.12 83 VAL A O 1
ATOM 640 N N . LEU A 1 84 ? -9.697 -12.529 -2.296 1.00 93.81 84 LEU A N 1
ATOM 641 C CA . LEU A 1 84 ? -9.636 -13.271 -3.557 1.00 93.81 84 LEU A CA 1
ATOM 642 C C . LEU A 1 84 ? -10.615 -14.449 -3.562 1.00 93.81 84 LEU A C 1
ATOM 644 O O . LEU A 1 84 ? -11.418 -14.559 -4.482 1.00 93.81 84 LEU A O 1
ATOM 648 N N . SER A 1 85 ? -10.647 -15.239 -2.486 1.00 96.69 85 SER A N 1
ATOM 649 C CA . SER A 1 85 ? -11.612 -16.332 -2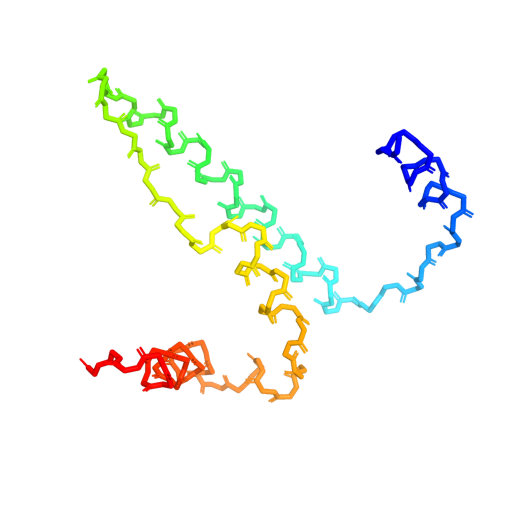.344 1.00 96.69 85 SER A CA 1
ATOM 650 C C . SER A 1 85 ? -13.058 -15.834 -2.381 1.00 96.69 85 SER A C 1
ATOM 652 O O . SER A 1 85 ? -13.901 -16.492 -2.981 1.00 96.69 85 SER A O 1
ATOM 654 N N . GLY A 1 86 ? -13.360 -14.677 -1.782 1.00 93.94 86 GLY A N 1
ATOM 655 C CA . GLY A 1 86 ? -14.693 -14.065 -1.848 1.00 93.94 86 GLY A CA 1
ATOM 656 C C . GLY A 1 86 ? -15.065 -13.539 -3.239 1.00 93.94 86 GLY A C 1
ATOM 657 O O . GLY A 1 86 ? -16.245 -13.427 -3.551 1.00 93.94 86 GLY A O 1
ATOM 658 N N . ALA A 1 87 ? -14.069 -13.257 -4.080 1.00 93.25 87 ALA A N 1
ATOM 659 C CA . ALA A 1 87 ? -14.236 -12.906 -5.487 1.00 93.25 87 ALA A CA 1
ATOM 660 C C . ALA A 1 87 ? -14.252 -14.134 -6.424 1.00 93.25 87 ALA A C 1
ATOM 662 O O . ALA A 1 87 ? -14.283 -13.963 -7.640 1.00 93.25 87 ALA A O 1
ATOM 663 N N . GLY A 1 88 ? -14.219 -15.359 -5.881 1.00 95.31 88 GLY A N 1
ATOM 664 C CA . GLY A 1 88 ? -14.198 -16.602 -6.662 1.00 95.31 88 GLY A CA 1
ATOM 665 C C . GLY A 1 88 ? -12.824 -16.971 -7.232 1.00 95.31 88 GLY A C 1
ATOM 666 O O . GLY A 1 88 ? -12.738 -17.791 -8.140 1.00 95.31 88 GLY A O 1
ATOM 667 N N . ILE A 1 89 ? -11.751 -16.364 -6.719 1.00 91.56 89 ILE A N 1
ATOM 668 C CA . ILE A 1 89 ? -10.368 -16.650 -7.107 1.00 91.56 89 ILE A CA 1
ATOM 669 C C . ILE A 1 89 ? -9.749 -17.545 -6.024 1.00 91.56 89 ILE A C 1
ATOM 671 O O . ILE A 1 89 ? -9.619 -17.118 -4.873 1.00 91.56 89 ILE A O 1
ATOM 675 N N . HIS A 1 90 ? -9.385 -18.777 -6.391 1.00 81.88 90 HIS A N 1
ATOM 676 C CA . HIS A 1 90 ? -8.809 -19.792 -5.499 1.00 81.88 90 HIS A CA 1
ATOM 677 C C . HIS A 1 90 ? -7.313 -19.994 -5.739 1.00 81.88 90 HIS A C 1
ATOM 679 O O . HIS A 1 90 ? -6.911 -20.043 -6.922 1.00 81.88 90 HIS A O 1
#

InterPro domains:
  IPR001962 Asparagine synthase [PF00733] (40-86)
  IPR014729 Rossmann-like alpha/beta/alpha sandwich fold [G3DSA:3.40.50.620] (15-90)

pLDDT: mean 89.07, std 5.88, range [70.19, 96.69]

Radius of gyration: 16.9 Å; Cα contacts (8 Å, |Δi|>4): 16; chains: 1; bounding box: 33×44×41 Å

Mean predicted aligned error: 6.8 Å

Foldseek 3Di:
DVVVVVVVVVPDDDDPDDPVVVVVVVVLVVVVVVVVVVQVVVDDPPDGDDDPCNDPVNVVVVVPDDPVQVPDVVSVVVVVVVVCVVVVHD

Organism: Streptomyces anulatus (NCBI:txid1892)

Solvent-accessible surface area (backbone atoms only — not comparable to full-atom values): 5575 Å² total; per-residue (Å²): 112,69,68,59,56,51,55,57,59,72,69,50,81,81,72,88,72,52,72,67,58,53,50,53,51,52,52,51,52,48,54,54,49,53,48,51,54,47,47,64,74,65,65,43,91,99,56,77,83,83,62,72,78,74,33,69,64,52,46,50,54,60,66,71,49,59,65,82,58,62,74,40,89,65,22,70,62,55,52,50,52,52,54,36,45,73,71,74,46,129